Protein AF-A0A538C324-F1 (afdb_monomer_lite)

Foldseek 3Di:
DAQWDWDADPVGWIFTDRVPGTDDIGNDPVVNVVVNVVVVVVVVVVVVVVVVPPPDDDDD

Secondary structure (DSSP, 8-state):
-PPEEEEE-TTS-EEEEETTEEEEEESSHHHHHHHHHHHHHHHHHHHHHHHHTS------

Sequence (60 aa):
MEPLTIRQTHTGYWVVQSGAVELAGAITRQAAEAERDLLRRLRDRAREAAREHEPAGSPA

Structure (mmCIF, N/CA/C/O backbone):
data_AF-A0A538C324-F1
#
_entry.id   AF-A0A538C324-F1
#
loop_
_atom_site.group_PDB
_atom_site.id
_atom_site.type_symbol
_atom_site.label_atom_id
_atom_site.label_alt_id
_atom_site.label_comp_id
_atom_site.label_asym_id
_atom_site.label_entity_id
_atom_site.label_seq_id
_atom_site.pdbx_PDB_ins_code
_atom_site.Cartn_x
_atom_site.Cartn_y
_atom_site.Cartn_z
_atom_site.occupancy
_atom_site.B_iso_or_equiv
_atom_site.auth_seq_id
_atom_site.auth_comp_id
_atom_site.auth_asym_id
_atom_site.auth_atom_id
_atom_site.pdbx_PDB_model_num
ATOM 1 N N . MET A 1 1 ? 4.156 5.961 -15.397 1.00 77.25 1 MET A N 1
ATOM 2 C CA . MET A 1 1 ? 3.571 5.270 -14.225 1.00 77.25 1 MET A CA 1
ATOM 3 C C . MET A 1 1 ? 3.017 6.301 -13.276 1.00 77.25 1 MET A C 1
ATOM 5 O O . MET A 1 1 ? 3.722 7.257 -12.971 1.00 77.25 1 MET A O 1
ATOM 9 N N . GLU A 1 2 ? 1.788 6.094 -12.826 1.00 91.88 2 GLU A N 1
ATOM 10 C CA . GLU A 1 2 ? 1.113 7.010 -11.913 1.00 91.88 2 GLU A CA 1
ATOM 11 C C . GLU A 1 2 ? 1.681 6.928 -10.479 1.00 91.88 2 GLU A C 1
ATOM 13 O O . GLU A 1 2 ? 2.422 5.992 -10.136 1.00 91.88 2 GLU A O 1
ATOM 18 N N . PRO A 1 3 ? 1.421 7.939 -9.631 1.00 95.19 3 PRO A N 1
ATOM 19 C CA . PRO A 1 3 ? 1.829 7.921 -8.232 1.00 95.19 3 PRO A CA 1
ATOM 20 C C . PRO A 1 3 ? 1.092 6.844 -7.430 1.00 95.19 3 PRO A C 1
ATOM 22 O O . PRO A 1 3 ? -0.103 6.625 -7.611 1.00 95.19 3 PRO A O 1
ATOM 25 N N . LEU A 1 4 ? 1.801 6.228 -6.481 1.00 97.94 4 LEU A N 1
ATOM 26 C CA . LEU A 1 4 ? 1.183 5.358 -5.483 1.00 97.94 4 LEU A CA 1
ATOM 27 C C . LEU A 1 4 ? 0.556 6.217 -4.386 1.00 97.94 4 LEU A C 1
ATOM 29 O O . LEU A 1 4 ? 1.259 6.988 -3.722 1.00 97.94 4 LEU A O 1
ATOM 33 N N . THR A 1 5 ? -0.748 6.064 -4.194 1.00 98.12 5 THR A N 1
ATOM 34 C CA . THR A 1 5 ? -1.542 6.805 -3.208 1.00 98.12 5 THR A CA 1
ATOM 35 C C . THR A 1 5 ? -2.224 5.851 -2.242 1.00 98.12 5 THR A C 1
ATOM 37 O O . THR A 1 5 ? -2.390 4.670 -2.540 1.00 98.12 5 THR A O 1
ATOM 40 N N . ILE A 1 6 ? -2.574 6.365 -1.065 1.00 98.38 6 ILE A N 1
ATOM 41 C CA . ILE A 1 6 ? -3.315 5.630 -0.042 1.00 98.38 6 ILE A CA 1
ATOM 42 C C . ILE A 1 6 ? -4.639 6.344 0.173 1.00 98.38 6 ILE A C 1
ATOM 44 O O . ILE A 1 6 ? -4.658 7.566 0.332 1.00 98.38 6 ILE A O 1
ATOM 48 N N . ARG A 1 7 ? -5.732 5.587 0.203 1.00 97.88 7 ARG A N 1
ATOM 49 C CA . ARG A 1 7 ? -7.081 6.103 0.440 1.00 97.88 7 ARG A CA 1
ATOM 50 C C . ARG A 1 7 ? -7.809 5.202 1.430 1.00 97.88 7 ARG A C 1
ATOM 52 O O . ARG A 1 7 ? -7.675 3.985 1.365 1.00 97.88 7 ARG A O 1
ATOM 59 N N . GLN A 1 8 ? -8.596 5.796 2.322 1.00 98.19 8 GLN A N 1
ATOM 60 C CA . GLN A 1 8 ? -9.541 5.043 3.143 1.00 98.19 8 GLN A CA 1
ATOM 61 C C . GLN A 1 8 ? -10.846 4.833 2.365 1.00 98.19 8 GLN A C 1
ATOM 63 O O . GLN A 1 8 ? -11.348 5.745 1.704 1.00 98.19 8 GLN A O 1
ATOM 68 N N . THR A 1 9 ? -11.386 3.623 2.404 1.00 96.69 9 THR A N 1
ATOM 69 C CA . THR A 1 9 ? -12.654 3.273 1.761 1.00 96.69 9 THR A CA 1
ATOM 70 C C . THR A 1 9 ? -13.839 3.603 2.658 1.00 96.69 9 THR A C 1
ATOM 72 O O . THR A 1 9 ? -13.682 3.856 3.852 1.00 96.69 9 THR A O 1
ATOM 75 N N . HIS A 1 10 ? -15.051 3.577 2.097 1.00 97.00 10 HIS A N 1
ATOM 76 C CA . HIS A 1 10 ? -16.271 3.859 2.862 1.00 97.00 10 HIS A CA 1
ATOM 77 C C . HIS A 1 10 ? -16.519 2.840 3.989 1.00 97.00 10 HIS A C 1
ATOM 79 O O . HIS A 1 10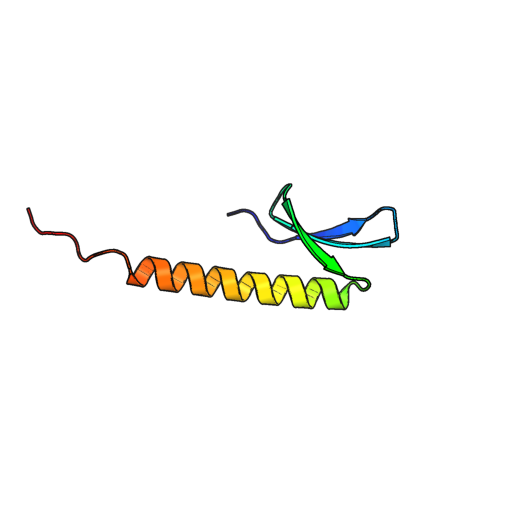 ? -17.192 3.139 4.966 1.00 97.00 10 HIS A O 1
ATOM 85 N N . THR A 1 11 ? -15.984 1.626 3.855 1.00 95.56 11 THR A N 1
ATOM 86 C CA . THR A 1 11 ? -16.024 0.550 4.859 1.00 95.56 11 THR A CA 1
ATOM 87 C C . THR A 1 11 ? -14.899 0.652 5.889 1.00 95.56 11 THR A C 1
ATOM 89 O O . THR A 1 11 ? -14.807 -0.190 6.774 1.00 95.56 11 THR A O 1
ATOM 92 N N . GLY A 1 12 ? -14.020 1.652 5.780 1.00 96.75 12 GLY A N 1
ATOM 93 C CA . GLY A 1 12 ? -12.986 1.944 6.771 1.00 96.75 12 GLY A CA 1
ATOM 94 C C . GLY A 1 12 ? -11.640 1.247 6.557 1.00 96.75 12 GLY A C 1
ATOM 95 O O . GLY A 1 12 ? -10.689 1.609 7.252 1.00 96.75 12 GLY A O 1
ATOM 96 N N . TYR A 1 13 ? -11.517 0.323 5.594 1.00 97.19 13 TYR A N 1
ATOM 97 C CA . TYR A 1 13 ? -10.222 -0.251 5.206 1.00 97.19 13 TYR A CA 1
ATOM 98 C C . TYR A 1 13 ? -9.404 0.730 4.359 1.00 97.19 13 TYR A C 1
ATOM 100 O O . TYR A 1 13 ? -9.922 1.704 3.814 1.00 97.19 13 TYR A O 1
ATOM 108 N N . TRP A 1 14 ? -8.109 0.474 4.245 1.00 98.56 14 TRP A N 1
ATOM 109 C CA . TRP A 1 14 ? -7.166 1.290 3.492 1.00 98.56 14 TRP A CA 1
ATOM 110 C C . TRP A 1 14 ? -6.772 0.577 2.206 1.00 98.56 14 TRP A C 1
ATOM 112 O O . TRP A 1 14 ? -6.555 -0.631 2.214 1.00 98.56 14 TRP A O 1
ATOM 122 N N . VAL A 1 15 ? -6.657 1.320 1.110 1.00 98.25 15 VAL A N 1
ATOM 123 C CA . VAL A 1 15 ? -6.163 0.805 -0.172 1.00 98.25 15 VAL A CA 1
ATOM 124 C C . VAL A 1 15 ? -4.940 1.570 -0.622 1.00 98.25 15 VAL A C 1
ATOM 126 O O . VAL A 1 15 ? -4.888 2.796 -0.500 1.00 98.25 15 VAL A O 1
ATOM 129 N N . VAL A 1 16 ? -3.973 0.841 -1.170 1.00 98.50 16 VAL A N 1
ATOM 130 C CA . VAL A 1 16 ? -2.886 1.396 -1.974 1.00 98.50 16 VAL A CA 1
ATOM 131 C C . VAL A 1 16 ? -3.303 1.305 -3.435 1.00 98.50 16 VAL A C 1
ATOM 133 O O . VAL A 1 16 ? -3.651 0.225 -3.907 1.00 98.50 16 VAL A O 1
ATOM 136 N N . GLN A 1 17 ? -3.252 2.418 -4.159 1.00 98.00 17 GLN A N 1
ATOM 137 C CA . GLN A 1 17 ? -3.682 2.482 -5.556 1.00 98.00 17 GLN A CA 1
ATOM 138 C C . GLN A 1 17 ? -2.675 3.235 -6.434 1.00 98.00 17 GLN A C 1
ATOM 140 O O . GLN A 1 17 ? -1.966 4.131 -5.964 1.00 98.00 17 GLN A O 1
ATOM 145 N N . SER A 1 18 ? -2.640 2.882 -7.717 1.00 97.38 18 SER A N 1
ATOM 146 C CA . SER A 1 18 ? -1.964 3.620 -8.787 1.00 97.38 18 SER A CA 1
ATOM 147 C C . SER A 1 18 ? -3.031 4.106 -9.763 1.00 97.38 18 SER A C 1
ATOM 149 O O . SER A 1 18 ? -3.592 3.300 -10.504 1.00 97.38 18 SER A O 1
ATOM 151 N N . GLY A 1 19 ? -3.344 5.402 -9.712 1.00 94.75 19 GLY A N 1
ATOM 152 C CA . GLY A 1 19 ? -4.504 5.969 -10.406 1.00 94.75 19 GLY A CA 1
ATOM 153 C C . GLY A 1 19 ? -5.795 5.250 -10.030 1.00 94.75 19 GLY A C 1
ATOM 154 O O . GLY A 1 19 ? -6.175 5.253 -8.860 1.00 94.75 19 GLY A O 1
ATOM 155 N N . ALA A 1 20 ? -6.447 4.628 -11.015 1.00 94.25 20 ALA A N 1
ATOM 156 C CA . ALA A 1 20 ? -7.703 3.895 -10.836 1.00 94.25 20 ALA A CA 1
ATOM 157 C C . ALA A 1 20 ? -7.529 2.422 -10.411 1.00 94.25 20 ALA A C 1
ATOM 159 O O . ALA A 1 20 ? -8.523 1.735 -10.189 1.00 94.25 20 ALA A O 1
ATOM 160 N N . VAL A 1 21 ? -6.293 1.917 -10.315 1.00 95.62 21 VAL A N 1
ATOM 161 C CA . VAL A 1 21 ? -6.019 0.505 -10.007 1.00 95.62 21 VAL A CA 1
ATOM 162 C C . VAL A 1 21 ? -5.705 0.332 -8.527 1.00 95.62 21 VAL A C 1
ATOM 164 O O . VAL A 1 21 ? -4.720 0.887 -8.034 1.00 95.62 21 VAL A O 1
ATOM 167 N N . GLU A 1 22 ? -6.498 -0.481 -7.832 1.00 97.00 22 GLU A N 1
ATOM 168 C CA . GLU A 1 22 ? -6.212 -0.922 -6.464 1.00 97.00 22 GLU A CA 1
ATOM 169 C C . GLU A 1 22 ? -5.180 -2.058 -6.484 1.00 97.00 22 GLU A C 1
ATOM 171 O O . GLU A 1 22 ? -5.353 -3.062 -7.171 1.00 97.00 22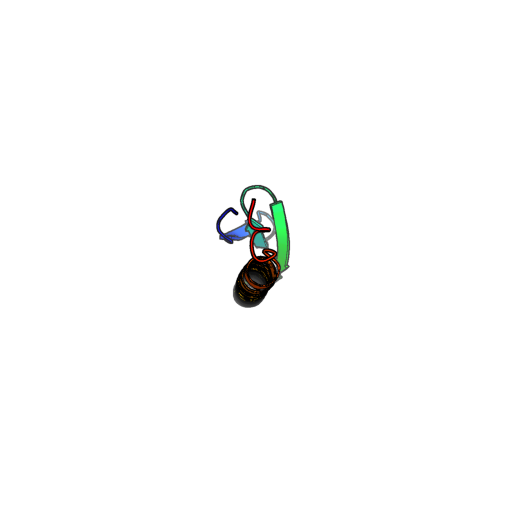 GLU A O 1
ATOM 176 N N . LEU A 1 23 ? -4.077 -1.879 -5.757 1.00 97.19 23 LEU A N 1
ATOM 177 C CA . LEU A 1 23 ? -2.935 -2.800 -5.754 1.00 97.19 23 LEU A CA 1
ATOM 178 C C . LEU A 1 23 ? -2.885 -3.661 -4.491 1.00 97.19 23 LEU A C 1
ATOM 180 O O . LEU A 1 23 ? -2.485 -4.819 -4.556 1.00 97.19 23 LEU A O 1
ATOM 184 N N . ALA A 1 24 ? -3.260 -3.088 -3.345 1.00 97.88 24 ALA A N 1
ATOM 185 C CA . ALA A 1 24 ? -3.251 -3.767 -2.054 1.00 97.88 24 ALA A CA 1
ATOM 186 C C . ALA A 1 24 ? -4.300 -3.166 -1.110 1.00 97.88 24 ALA A C 1
ATOM 188 O O . ALA A 1 24 ? -4.552 -1.958 -1.142 1.00 97.88 24 ALA A O 1
ATOM 189 N N . GLY A 1 25 ? -4.870 -4.004 -0.243 1.00 97.50 25 GLY A N 1
ATOM 190 C CA . GLY A 1 25 ? -5.768 -3.607 0.839 1.00 97.50 25 GLY A CA 1
ATOM 191 C C . GLY A 1 25 ? -5.126 -3.843 2.205 1.00 97.50 25 GLY A C 1
ATOM 192 O O . GLY A 1 25 ? -4.374 -4.797 2.386 1.00 97.50 25 GLY A O 1
ATOM 193 N N . ALA A 1 26 ? -5.433 -2.989 3.176 1.00 98.25 26 ALA A N 1
ATOM 194 C CA . ALA A 1 26 ? -4.932 -3.101 4.535 1.00 98.25 26 ALA A CA 1
ATOM 195 C C . ALA A 1 26 ? -5.978 -2.659 5.562 1.00 98.25 26 ALA A C 1
ATOM 197 O O . ALA A 1 26 ? -6.761 -1.737 5.336 1.00 98.25 26 ALA A O 1
ATOM 198 N N . ILE A 1 27 ? -5.964 -3.293 6.733 1.00 98.12 27 ILE A N 1
ATOM 199 C CA . ILE A 1 27 ? -6.898 -2.959 7.818 1.00 98.12 27 ILE A CA 1
ATOM 200 C C . ILE A 1 27 ? -6.503 -1.648 8.509 1.00 98.12 27 ILE A C 1
ATOM 202 O O . ILE A 1 27 ? -7.363 -0.895 8.957 1.00 98.12 27 ILE A O 1
ATOM 206 N N . THR A 1 28 ? -5.208 -1.334 8.562 1.00 98.25 28 THR A N 1
ATOM 207 C CA . THR A 1 28 ? -4.695 -0.118 9.200 1.00 98.25 28 THR A CA 1
ATOM 208 C C . THR A 1 28 ? -3.970 0.769 8.198 1.00 98.25 28 THR A C 1
ATOM 210 O O . THR A 1 28 ? -3.411 0.299 7.203 1.00 98.25 28 THR A O 1
ATOM 213 N N . ARG A 1 29 ? -3.924 2.071 8.498 1.00 98.19 29 ARG A N 1
ATOM 214 C CA . ARG A 1 29 ? -3.167 3.041 7.701 1.00 98.19 29 ARG A CA 1
ATOM 215 C C . ARG A 1 29 ? -1.683 2.684 7.635 1.00 98.19 29 ARG A C 1
ATOM 217 O O . ARG A 1 29 ? -1.095 2.734 6.563 1.00 98.19 29 ARG A O 1
ATOM 224 N N . GLN A 1 30 ? -1.101 2.290 8.767 1.00 98.56 30 GLN A N 1
ATOM 225 C CA . GLN A 1 30 ? 0.311 1.919 8.855 1.00 98.56 30 GLN A CA 1
ATOM 226 C C . GLN A 1 30 ? 0.641 0.718 7.959 1.00 98.56 30 GLN A C 1
ATOM 228 O O . GLN A 1 30 ? 1.668 0.718 7.286 1.00 98.56 30 GLN A O 1
ATOM 233 N N . ALA A 1 31 ? -0.237 -0.288 7.908 1.00 98.50 31 ALA A N 1
ATOM 234 C CA . ALA A 1 31 ? -0.057 -1.422 7.009 1.00 98.50 31 ALA A CA 1
ATOM 235 C C . ALA A 1 31 ? -0.133 -0.985 5.533 1.00 98.50 31 ALA A C 1
ATOM 237 O O . ALA A 1 31 ? 0.735 -1.357 4.751 1.00 98.50 31 ALA A O 1
ATOM 238 N N . ALA A 1 32 ? -1.075 -0.110 5.159 1.00 98.56 32 ALA A N 1
ATOM 239 C CA . ALA A 1 32 ? -1.115 0.450 3.802 1.00 98.56 32 ALA A CA 1
ATOM 240 C C . ALA A 1 32 ? 0.144 1.270 3.453 1.00 98.56 32 ALA A C 1
ATOM 242 O O . ALA A 1 32 ? 0.609 1.246 2.314 1.00 98.56 32 ALA A O 1
ATOM 243 N N . GLU A 1 33 ? 0.716 1.996 4.416 1.00 98.62 33 GLU A N 1
ATOM 244 C CA . GLU A 1 33 ? 1.971 2.736 4.233 1.00 98.62 33 GLU A CA 1
ATOM 245 C C . GLU A 1 33 ? 3.152 1.793 3.979 1.00 98.62 33 GLU A C 1
ATOM 247 O O . GLU A 1 33 ? 3.914 2.024 3.038 1.00 98.62 33 GLU A O 1
ATOM 252 N N . ALA A 1 34 ? 3.244 0.690 4.728 1.00 98.56 34 ALA A N 1
ATOM 253 C CA . ALA A 1 34 ? 4.255 -0.342 4.509 1.00 98.56 34 ALA A CA 1
ATOM 254 C C . ALA A 1 34 ? 4.129 -0.998 3.120 1.00 98.56 34 ALA A C 1
ATOM 256 O O . ALA A 1 34 ? 5.133 -1.129 2.414 1.00 98.56 34 ALA A O 1
ATOM 257 N N . GLU A 1 35 ? 2.908 -1.336 2.691 1.00 98.44 35 GLU A N 1
ATOM 258 C CA . GLU A 1 35 ? 2.642 -1.885 1.352 1.00 98.44 35 GLU A CA 1
ATOM 259 C C . GLU A 1 35 ? 3.030 -0.899 0.244 1.00 98.44 35 GLU A C 1
ATOM 261 O O . GLU A 1 35 ? 3.717 -1.248 -0.720 1.00 98.44 35 GLU A O 1
ATOM 266 N N . ARG A 1 36 ? 2.666 0.380 0.397 1.00 98.44 36 ARG A N 1
ATOM 267 C CA . ARG A 1 36 ? 3.052 1.435 -0.548 1.00 98.44 36 ARG A CA 1
ATOM 268 C C . ARG A 1 36 ? 4.570 1.548 -0.669 1.00 98.44 36 ARG A C 1
ATOM 270 O O . ARG A 1 36 ? 5.084 1.693 -1.778 1.00 98.44 36 ARG A O 1
ATOM 277 N N . ASP A 1 37 ? 5.290 1.507 0.444 1.00 98.44 37 ASP A N 1
ATOM 278 C CA . ASP A 1 37 ? 6.743 1.660 0.451 1.00 98.44 37 ASP A CA 1
ATOM 279 C C . ASP A 1 37 ? 7.459 0.407 -0.092 1.00 98.44 37 ASP A C 1
ATOM 281 O O . ASP A 1 37 ? 8.509 0.519 -0.733 1.00 98.44 37 ASP A O 1
ATOM 285 N N . LEU A 1 38 ? 6.880 -0.788 0.068 1.00 98.19 38 LEU A N 1
ATOM 286 C CA . LEU A 1 38 ? 7.317 -1.990 -0.649 1.00 98.19 38 LEU A CA 1
ATOM 287 C C . LEU A 1 38 ? 7.127 -1.838 -2.165 1.00 98.19 38 LEU A C 1
ATOM 289 O O . LEU A 1 38 ? 8.086 -2.009 -2.919 1.00 98.19 38 LEU A O 1
ATOM 293 N N . LEU A 1 39 ? 5.930 -1.452 -2.613 1.00 97.69 39 LEU A N 1
ATOM 294 C CA . LEU A 1 39 ? 5.618 -1.269 -4.034 1.00 97.69 39 LEU A CA 1
ATOM 295 C C . LEU A 1 39 ? 6.507 -0.207 -4.694 1.00 97.69 39 LEU A C 1
ATOM 297 O O . LEU A 1 39 ? 6.940 -0.387 -5.831 1.00 97.69 39 LEU A O 1
ATOM 301 N N . ARG A 1 40 ? 6.842 0.876 -3.977 1.00 97.50 40 ARG A N 1
ATOM 302 C CA . ARG A 1 40 ? 7.818 1.880 -4.439 1.00 97.50 40 ARG A CA 1
ATOM 303 C C 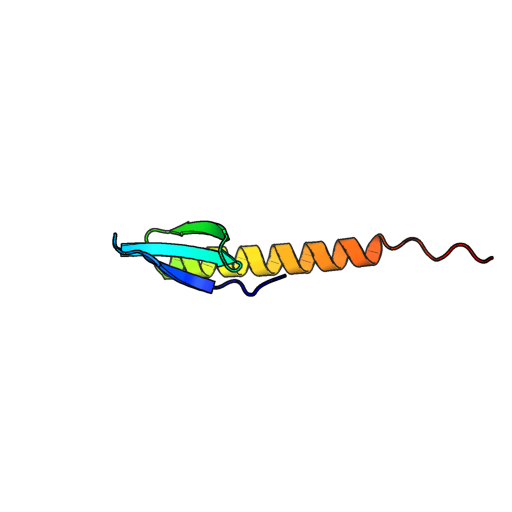. ARG A 1 40 ? 9.179 1.247 -4.725 1.00 97.50 40 ARG A C 1
ATOM 305 O O . ARG A 1 40 ? 9.679 1.388 -5.835 1.00 97.50 40 ARG A O 1
ATOM 312 N N . ARG A 1 41 ? 9.727 0.488 -3.771 1.00 97.38 41 ARG A N 1
ATOM 313 C CA . ARG A 1 41 ? 11.032 -0.180 -3.922 1.00 97.38 41 ARG A CA 1
ATOM 314 C C . ARG A 1 41 ? 11.041 -1.205 -5.055 1.00 97.38 41 ARG A C 1
ATOM 316 O O . ARG A 1 41 ? 12.011 -1.277 -5.801 1.00 97.38 41 ARG A O 1
ATOM 323 N N . LEU A 1 42 ? 9.965 -1.980 -5.208 1.00 96.25 42 LEU A N 1
ATOM 324 C CA . LEU A 1 42 ? 9.832 -2.934 -6.316 1.00 96.25 42 LEU A CA 1
ATOM 325 C C . LEU A 1 42 ? 9.814 -2.225 -7.672 1.00 96.25 42 LEU A C 1
ATOM 327 O O . LEU A 1 42 ? 10.461 -2.670 -8.615 1.00 96.25 42 LEU A O 1
ATOM 331 N N . ARG A 1 43 ? 9.111 -1.095 -7.754 1.00 93.69 43 ARG A N 1
ATOM 332 C CA . ARG A 1 43 ? 9.030 -0.278 -8.962 1.00 93.69 43 ARG A CA 1
ATOM 333 C C . ARG A 1 43 ? 10.371 0.334 -9.347 1.00 93.69 43 ARG A C 1
ATOM 335 O O . ARG A 1 43 ? 10.686 0.400 -10.532 1.00 93.69 43 ARG A O 1
ATOM 342 N N . ASP A 1 44 ? 11.142 0.783 -8.366 1.00 94.06 44 ASP A N 1
ATOM 343 C CA . ASP A 1 44 ? 12.466 1.348 -8.611 1.00 94.06 44 ASP A CA 1
ATOM 344 C C . ASP A 1 44 ? 13.449 0.258 -9.056 1.00 94.06 44 ASP A C 1
ATOM 346 O O . ASP A 1 44 ? 14.083 0.418 -10.097 1.00 94.06 44 ASP A O 1
ATOM 350 N N . ARG A 1 45 ? 13.433 -0.917 -8.412 1.00 95.31 45 ARG A N 1
ATOM 351 C CA . ARG A 1 45 ? 14.207 -2.084 -8.867 1.00 95.31 45 ARG A CA 1
ATOM 352 C C . ARG A 1 45 ? 13.843 -2.521 -10.290 1.00 95.31 45 ARG A C 1
ATOM 354 O O . ARG A 1 45 ? 14.722 -2.840 -11.080 1.00 95.31 45 ARG A O 1
ATOM 361 N N . ALA A 1 46 ? 12.556 -2.533 -10.641 1.00 92.94 46 ALA A N 1
ATOM 362 C CA . ALA A 1 46 ? 12.125 -2.886 -11.994 1.00 92.94 46 ALA A CA 1
ATOM 363 C C . ALA A 1 46 ? 12.632 -1.883 -13.046 1.00 92.94 46 ALA A C 1
ATOM 365 O O . ALA A 1 46 ? 12.982 -2.276 -14.156 1.00 92.94 46 ALA A O 1
ATOM 366 N N . ARG A 1 47 ? 12.700 -0.589 -12.702 1.00 91.38 47 ARG A N 1
ATOM 367 C CA . ARG A 1 47 ? 13.270 0.447 -13.579 1.00 91.38 47 ARG A CA 1
ATOM 368 C C . ARG A 1 47 ? 14.774 0.289 -13.755 1.00 91.38 47 ARG A C 1
ATOM 370 O O . ARG A 1 47 ? 15.263 0.516 -14.854 1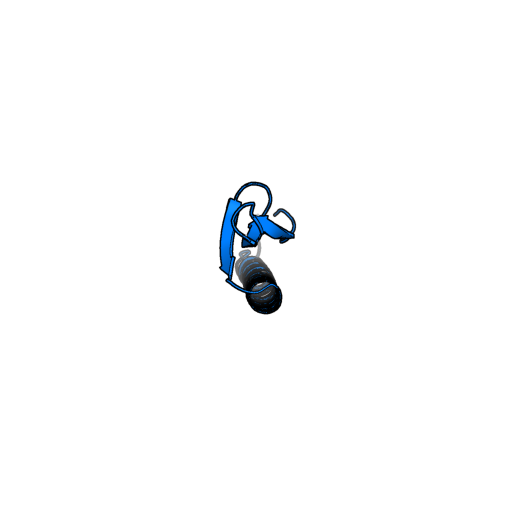.00 91.38 47 ARG A O 1
ATOM 377 N N . GLU A 1 48 ? 15.488 -0.060 -12.691 1.00 92.56 48 GLU A N 1
ATOM 378 C CA . GLU A 1 48 ? 16.925 -0.351 -12.744 1.00 92.56 48 GLU A CA 1
ATOM 379 C C . GLU A 1 48 ? 17.193 -1.545 -13.665 1.00 92.56 48 GLU A C 1
ATOM 381 O O . GLU A 1 48 ? 17.915 -1.400 -14.647 1.00 92.56 48 GLU A O 1
ATOM 386 N N . ALA A 1 49 ? 16.496 -2.665 -13.451 1.00 92.06 49 ALA A N 1
ATOM 387 C CA . ALA A 1 49 ? 16.621 -3.852 -14.295 1.00 92.06 49 ALA A CA 1
ATOM 388 C C . ALA A 1 49 ? 16.281 -3.579 -15.774 1.00 92.06 49 ALA A C 1
ATOM 390 O O . ALA A 1 49 ? 16.934 -4.104 -16.670 1.00 92.06 49 ALA A O 1
ATOM 391 N N . ALA A 1 50 ? 15.280 -2.735 -16.051 1.00 89.12 50 ALA A N 1
ATOM 392 C CA . ALA A 1 50 ? 14.928 -2.368 -17.423 1.00 89.12 50 ALA A CA 1
ATOM 393 C C . ALA A 1 50 ? 16.035 -1.562 -18.127 1.00 89.12 50 ALA A C 1
ATOM 395 O O . ALA A 1 50 ? 16.236 -1.739 -19.324 1.00 89.12 50 ALA A O 1
ATOM 396 N N . ARG A 1 51 ? 16.762 -0.706 -17.396 1.00 85.94 51 ARG A N 1
ATOM 397 C CA . ARG A 1 51 ? 17.899 0.063 -17.937 1.00 85.94 51 ARG A CA 1
ATOM 398 C C . ARG A 1 51 ? 19.109 -0.820 -18.219 1.00 85.94 51 ARG A C 1
ATOM 400 O O . ARG A 1 51 ? 19.821 -0.585 -19.183 1.00 85.94 51 ARG A O 1
ATOM 407 N N . GLU A 1 52 ? 19.338 -1.834 -17.392 1.00 80.44 52 GLU A N 1
ATOM 408 C CA . GLU A 1 52 ? 20.419 -2.805 -17.602 1.00 80.44 52 GLU A CA 1
ATOM 409 C C . GLU A 1 52 ? 20.162 -3.717 -18.812 1.00 80.4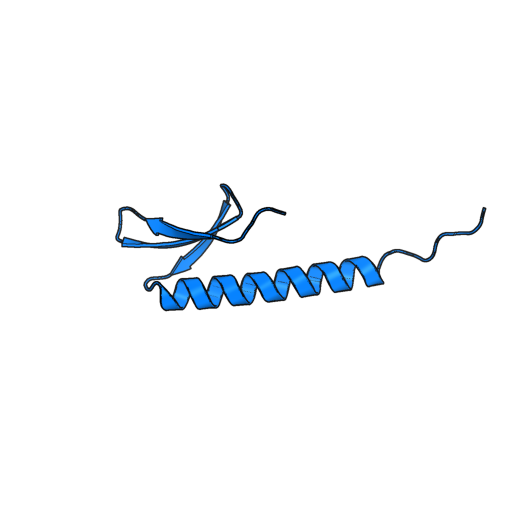4 52 GLU A C 1
ATOM 411 O O . GLU A 1 52 ? 21.102 -4.261 -19.387 1.00 80.44 52 GLU A O 1
ATOM 416 N N . HIS A 1 53 ? 18.895 -3.875 -19.209 1.00 68.00 53 HIS A N 1
ATOM 417 C CA . HIS A 1 53 ? 18.483 -4.713 -20.334 1.00 68.00 53 HIS A CA 1
ATOM 418 C C . HIS A 1 53 ? 18.277 -3.943 -21.650 1.00 68.00 53 HIS A C 1
ATOM 420 O O . HIS A 1 53 ? 17.870 -4.557 -22.635 1.00 68.00 53 HIS A O 1
ATOM 426 N N . GLU A 1 54 ? 18.548 -2.630 -21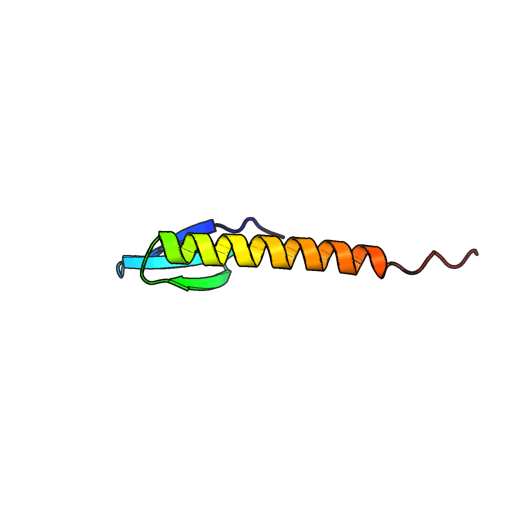.707 1.00 59.38 54 GLU A N 1
ATOM 427 C CA . GLU A 1 54 ? 18.672 -1.927 -22.991 1.00 59.38 54 GLU A CA 1
ATOM 428 C C . GLU A 1 54 ? 19.913 -2.481 -23.714 1.00 59.38 54 GLU A C 1
ATOM 430 O O . GLU A 1 54 ? 21.038 -2.268 -23.249 1.00 59.38 54 GLU A O 1
ATOM 435 N N . PRO A 1 55 ? 19.752 -3.238 -24.819 1.00 55.59 55 PRO A N 1
ATOM 436 C CA . PRO A 1 55 ? 20.894 -3.795 -25.517 1.00 55.59 55 PRO A CA 1
ATOM 437 C C . PRO A 1 55 ? 21.707 -2.630 -26.072 1.00 55.59 55 PRO A C 1
ATOM 439 O O . PRO A 1 55 ? 21.161 -1.748 -26.740 1.00 55.59 55 PRO A O 1
ATOM 442 N N . ALA A 1 56 ? 23.012 -2.633 -25.785 1.00 62.06 56 ALA A N 1
ATOM 443 C CA . ALA A 1 56 ? 23.968 -1.735 -26.412 1.00 62.06 56 ALA A CA 1
ATOM 444 C C . ALA A 1 56 ? 23.674 -1.695 -27.917 1.00 62.06 56 ALA A C 1
ATOM 446 O O . ALA A 1 56 ? 23.701 -2.733 -28.583 1.00 62.06 56 ALA A O 1
ATOM 447 N N . GLY A 1 57 ? 23.301 -0.510 -28.406 1.00 56.41 57 GLY A N 1
ATOM 448 C CA . GLY A 1 57 ? 22.888 -0.296 -29.783 1.00 56.41 57 GLY A CA 1
ATOM 449 C C . GLY A 1 57 ? 23.844 -0.983 -30.751 1.00 56.41 57 GLY A C 1
ATOM 450 O O . GLY A 1 57 ? 25.056 -0.783 -30.698 1.00 56.41 57 GLY A O 1
ATOM 451 N N . SER A 1 58 ? 23.274 -1.814 -31.617 1.00 49.16 58 SER A N 1
ATOM 452 C CA . SER A 1 58 ? 23.953 -2.344 -32.793 1.00 49.16 58 SER A CA 1
ATOM 453 C C . SER A 1 58 ? 24.471 -1.151 -33.612 1.00 49.16 58 SER A C 1
ATOM 455 O O . SER A 1 58 ? 23.654 -0.293 -33.963 1.00 49.16 58 SER A O 1
ATOM 457 N N . PRO A 1 59 ? 25.786 -1.014 -33.868 1.00 57.62 59 PRO A N 1
ATOM 458 C CA . PRO A 1 59 ? 26.262 0.023 -34.766 1.00 57.62 59 PRO A CA 1
ATOM 459 C C . PRO A 1 59 ? 25.827 -0.341 -36.190 1.00 57.62 59 PRO A C 1
ATOM 461 O O . PRO A 1 59 ? 25.979 -1.488 -36.616 1.00 57.62 59 PRO A O 1
ATOM 464 N N . ALA A 1 60 ? 25.228 0.643 -36.861 1.00 62.44 60 ALA A N 1
ATOM 465 C CA . ALA A 1 60 ? 24.861 0.605 -38.273 1.00 62.44 60 ALA A CA 1
ATOM 466 C C . ALA A 1 60 ? 26.090 0.543 -39.191 1.00 62.44 60 ALA A C 1
ATOM 468 O O . ALA A 1 60 ? 27.169 1.022 -38.767 1.00 62.44 60 ALA A O 1
#

Radius of gyration: 16.26 Å; chains: 1; bounding box: 42×13×48 Å

pLDDT: mean 90.82, std 13.31, range [49.16, 98.62]